Protein AF-A0A7S4HYV0-F1 (afdb_monomer)

Secondary structure (DSSP, 8-state):
--SHHHHHHHHHHHS-TTS-----S--S---EEETTTEE------TTSPPPP--TTTTSSS--S------SSPPPTTS--------HHHHHHHS-HHHHHHHHHH----

Solvent-accessible surface area (backbone atoms only — not comparable to full-atom values): 7651 Å² total; per-residue (Å²): 111,86,48,73,65,46,42,46,52,50,50,46,73,75,46,59,90,82,63,86,60,72,81,80,81,64,89,65,74,61,54,65,76,47,73,76,74,34,62,52,68,80,81,62,67,86,92,58,87,80,80,92,77,65,74,54,74,85,50,97,76,48,70,93,75,85,86,88,81,82,82,71,81,66,54,92,90,68,58,83,77,82,88,83,80,61,65,69,58,54,58,73,70,44,59,67,68,62,51,49,54,43,70,74,69,54,86,86,134

Foldseek 3Di:
DQDQVVVLVVCCVVDPPPPPQAPPQDPADWDDPDPSRDTDDGPDPLVDDDDDDQAPPVDPDGDPDDDDDCNDDDDPVRDPDDDDDDPVVVLVPDDVVVVVVCVVPPDDD

Structure (mmCIF, N/CA/C/O backbone):
data_AF-A0A7S4HYV0-F1
#
_entry.id   AF-A0A7S4HYV0-F1
#
loop_
_atom_site.group_PDB
_atom_site.id
_atom_site.type_symbol
_atom_site.label_atom_id
_atom_site.label_alt_id
_atom_site.label_comp_id
_atom_site.label_asym_id
_atom_site.label_entity_id
_atom_site.label_seq_id
_atom_site.pdbx_PDB_ins_code
_atom_site.Cartn_x
_atom_site.Cartn_y
_atom_site.Cartn_z
_atom_site.occupancy
_atom_site.B_iso_or_equiv
_atom_site.auth_seq_id
_atom_site.auth_comp_id
_atom_site.auth_asym_id
_atom_site.auth_atom_id
_atom_site.pdbx_PDB_model_num
ATOM 1 N N . ALA A 1 1 ? 6.400 8.983 -16.158 1.00 68.81 1 ALA A N 1
ATOM 2 C CA . ALA A 1 1 ? 7.723 8.587 -15.654 1.00 68.81 1 ALA A CA 1
ATOM 3 C C . ALA A 1 1 ? 8.134 7.328 -16.391 1.00 68.81 1 ALA A C 1
ATOM 5 O O . ALA A 1 1 ? 7.314 6.418 -16.465 1.00 68.81 1 ALA A O 1
ATOM 6 N N . SER A 1 2 ? 9.325 7.316 -16.983 1.00 87.00 2 SER A N 1
ATOM 7 C CA . SER A 1 2 ? 9.871 6.160 -17.702 1.00 87.00 2 SER A CA 1
ATOM 8 C C . SER A 1 2 ? 11.040 5.516 -16.952 1.00 87.00 2 SER A C 1
ATOM 10 O O . SER A 1 2 ? 11.359 4.363 -17.222 1.00 87.00 2 SER A O 1
ATOM 12 N N . THR A 1 3 ? 11.645 6.227 -15.994 1.00 91.06 3 THR A N 1
ATOM 13 C CA . THR A 1 3 ? 12.722 5.726 -15.127 1.00 91.06 3 THR A CA 1
ATOM 14 C C . THR A 1 3 ? 12.423 5.969 -13.644 1.00 91.06 3 THR A C 1
ATOM 16 O O . THR A 1 3 ? 11.454 6.648 -13.289 1.00 91.06 3 THR A O 1
ATOM 19 N N . ALA A 1 4 ? 13.263 5.415 -12.763 1.00 88.12 4 ALA A N 1
ATOM 20 C CA . ALA A 1 4 ? 13.189 5.685 -11.329 1.00 88.12 4 ALA A CA 1
ATOM 21 C C . ALA A 1 4 ? 13.430 7.173 -11.016 1.00 88.12 4 ALA A C 1
ATOM 23 O O . ALA A 1 4 ? 12.781 7.717 -10.126 1.00 88.12 4 ALA A O 1
ATOM 24 N N . GLU A 1 5 ? 14.305 7.846 -11.769 1.00 90.69 5 GLU A N 1
ATOM 25 C CA . GLU A 1 5 ? 14.616 9.273 -11.613 1.00 90.69 5 GLU A CA 1
ATOM 26 C C . GLU A 1 5 ? 13.414 10.138 -11.986 1.00 90.69 5 GLU A C 1
ATOM 28 O O . GLU A 1 5 ? 13.043 11.032 -11.226 1.00 90.69 5 GLU A O 1
ATOM 33 N N . ASP A 1 6 ? 12.745 9.824 -13.101 1.00 92.00 6 ASP A N 1
ATOM 34 C CA . ASP A 1 6 ? 11.505 10.505 -13.484 1.00 92.00 6 ASP A CA 1
ATOM 35 C C . ASP A 1 6 ? 10.427 10.357 -12.403 1.00 92.00 6 ASP A C 1
ATOM 37 O O . ASP A 1 6 ? 9.646 11.278 -12.154 1.00 92.00 6 ASP A O 1
ATOM 41 N N . PHE A 1 7 ? 10.347 9.172 -11.789 1.00 91.06 7 PHE A N 1
ATOM 42 C CA . PHE A 1 7 ? 9.399 8.907 -10.716 1.00 91.06 7 PHE A CA 1
ATOM 43 C C . PHE A 1 7 ? 9.751 9.693 -9.450 1.00 91.06 7 PHE A C 1
ATOM 45 O O . PHE A 1 7 ? 8.874 10.355 -8.897 1.00 91.06 7 PHE A O 1
ATOM 52 N N . GLY A 1 8 ? 11.022 9.696 -9.039 1.00 88.06 8 GLY A N 1
ATOM 53 C CA . GLY A 1 8 ? 11.504 10.502 -7.917 1.00 88.06 8 GLY A CA 1
ATOM 54 C C . GLY A 1 8 ? 11.194 11.988 -8.110 1.00 88.06 8 GLY A C 1
ATOM 55 O O . GLY A 1 8 ? 10.575 12.607 -7.244 1.00 88.06 8 GLY A O 1
ATOM 56 N N . GLN A 1 9 ? 11.497 12.534 -9.292 1.00 88.12 9 GLN A N 1
ATOM 57 C CA . GLN A 1 9 ? 11.223 13.936 -9.610 1.00 88.12 9 GLN A CA 1
ATOM 58 C C . GLN A 1 9 ? 9.724 14.262 -9.588 1.00 88.12 9 GLN A C 1
ATOM 60 O O . GLN A 1 9 ? 9.324 15.336 -9.136 1.00 88.12 9 GLN A O 1
ATOM 65 N N . LEU A 1 10 ? 8.875 13.346 -10.068 1.00 89.12 10 LEU A N 1
ATOM 66 C CA . LEU A 1 10 ? 7.422 13.499 -9.998 1.00 89.12 10 LEU A CA 1
ATOM 67 C C . LEU A 1 10 ? 6.936 13.548 -8.544 1.00 89.12 10 LEU A C 1
ATOM 69 O O . LEU A 1 10 ? 6.127 14.410 -8.208 1.00 89.12 10 LEU A O 1
ATOM 73 N N . VAL A 1 11 ? 7.428 12.647 -7.689 1.00 86.25 11 VAL A N 1
ATOM 74 C CA . VAL A 1 11 ? 7.077 12.616 -6.262 1.00 86.25 11 VAL A CA 1
ATOM 75 C C . VAL A 1 11 ? 7.517 13.909 -5.570 1.00 86.25 11 VAL A C 1
ATOM 77 O O . VAL A 1 11 ? 6.719 14.494 -4.842 1.00 86.25 11 VAL A O 1
ATOM 80 N N . GLU A 1 12 ? 8.725 14.407 -5.849 1.00 84.31 12 GLU A N 1
ATOM 81 C CA . GLU A 1 12 ? 9.207 15.703 -5.346 1.00 84.31 12 GLU A CA 1
ATOM 82 C C . GLU A 1 12 ? 8.340 16.887 -5.771 1.00 84.31 12 GLU A C 1
ATOM 84 O O . GLU A 1 12 ? 8.067 17.775 -4.964 1.00 84.31 12 GLU A O 1
ATOM 89 N N . ASN A 1 13 ? 7.876 16.896 -7.018 1.00 87.00 13 ASN A N 1
ATOM 90 C CA . ASN A 1 13 ? 7.044 17.983 -7.526 1.00 87.00 13 ASN A CA 1
ATOM 91 C C . ASN A 1 13 ? 5.623 17.964 -6.940 1.00 87.00 13 ASN A C 1
ATOM 93 O O . ASN A 1 13 ? 5.003 19.017 -6.806 1.00 87.00 13 ASN A O 1
ATOM 97 N N . LEU A 1 14 ? 5.092 16.780 -6.619 1.00 85.44 14 LEU A N 1
ATOM 98 C CA . LEU A 1 14 ? 3.744 16.615 -6.064 1.00 85.44 14 LEU A CA 1
ATOM 99 C C . LEU A 1 14 ? 3.697 16.841 -4.551 1.00 85.44 14 LEU A C 1
ATOM 101 O O . LEU A 1 14 ? 2.729 17.403 -4.039 1.00 85.44 14 LEU A O 1
ATOM 105 N N . PHE A 1 15 ? 4.737 16.410 -3.843 1.00 76.75 15 PHE A N 1
ATOM 106 C CA . PHE A 1 15 ? 4.839 16.497 -2.396 1.00 76.75 15 PHE A CA 1
ATOM 107 C C . PHE A 1 15 ? 6.094 17.299 -2.070 1.00 76.75 15 PHE A C 1
ATOM 109 O O . PHE A 1 15 ? 7.207 16.779 -2.155 1.00 76.75 15 PHE A O 1
ATOM 116 N N . ALA A 1 16 ? 5.894 18.579 -1.733 1.00 66.56 16 ALA A N 1
ATOM 117 C CA . ALA A 1 16 ? 6.963 19.514 -1.393 1.00 66.56 16 ALA A CA 1
ATOM 118 C C . ALA A 1 16 ? 8.024 18.870 -0.478 1.00 66.56 16 ALA A C 1
ATOM 120 O O . ALA A 1 16 ? 7.707 18.018 0.359 1.00 66.56 16 ALA A O 1
ATOM 121 N N . ALA A 1 17 ? 9.276 19.310 -0.634 1.00 57.44 17 ALA A N 1
ATOM 122 C CA . ALA A 1 17 ? 10.500 18.720 -0.075 1.00 57.44 17 ALA A CA 1
ATOM 123 C C . ALA A 1 17 ? 10.551 18.523 1.461 1.00 57.44 17 ALA A C 1
ATOM 125 O O . ALA A 1 17 ? 11.530 17.985 1.963 1.00 57.44 17 ALA A O 1
ATOM 126 N N . ASP A 1 18 ? 9.518 18.931 2.202 1.00 53.09 18 ASP A N 1
ATOM 127 C CA . ASP A 1 18 ? 9.431 18.861 3.669 1.00 53.09 18 ASP A CA 1
ATOM 128 C C . ASP A 1 18 ? 8.671 17.622 4.191 1.00 53.09 18 ASP A C 1
ATOM 130 O O . ASP A 1 18 ? 8.423 17.459 5.383 1.00 53.09 18 ASP A O 1
ATOM 134 N N . SER A 1 19 ? 8.285 16.702 3.303 1.00 55.56 19 SER A N 1
ATOM 135 C CA . SER A 1 19 ? 7.794 15.386 3.719 1.00 55.56 19 SER A CA 1
ATOM 136 C C . SER A 1 19 ? 8.986 14.461 3.959 1.00 55.56 19 SER A C 1
ATOM 138 O O . SER A 1 19 ? 9.500 13.862 3.026 1.00 55.56 19 SER A O 1
ATOM 140 N N . SER A 1 20 ? 9.452 14.367 5.207 1.00 52.22 20 SER A N 1
ATOM 141 C CA . SER A 1 20 ? 10.396 13.335 5.668 1.00 52.22 20 SER A CA 1
ATOM 142 C C . SER A 1 20 ? 10.017 11.960 5.089 1.00 52.22 20 SER A C 1
ATOM 144 O O . SER A 1 20 ? 8.963 11.424 5.433 1.00 52.22 20 SER A O 1
ATOM 146 N N . ARG A 1 21 ? 10.871 11.404 4.218 1.00 60.28 21 ARG A N 1
ATOM 147 C CA . ARG A 1 21 ? 10.647 10.158 3.451 1.00 60.28 21 ARG A CA 1
ATOM 148 C C . ARG A 1 21 ? 11.346 8.937 4.045 1.00 60.28 21 ARG A C 1
ATOM 150 O O . ARG A 1 21 ? 11.376 7.882 3.418 1.00 60.28 21 ARG A O 1
ATOM 157 N N . ASP A 1 22 ? 11.927 9.083 5.231 1.00 62.62 22 ASP A N 1
ATOM 158 C CA . ASP A 1 22 ? 12.756 8.033 5.805 1.00 62.62 22 ASP A CA 1
ATOM 159 C C . ASP A 1 22 ? 11.912 6.798 6.143 1.00 62.62 22 ASP A C 1
ATOM 161 O O . ASP A 1 22 ? 10.982 6.857 6.951 1.00 62.62 22 ASP A O 1
ATOM 165 N N . TYR A 1 23 ? 12.285 5.656 5.566 1.00 63.81 23 TYR A N 1
ATOM 166 C CA . TYR A 1 23 ? 11.703 4.338 5.832 1.00 63.81 23 TYR A CA 1
ATOM 167 C C . TYR A 1 23 ? 12.148 3.808 7.213 1.00 63.81 23 TYR A C 1
ATOM 169 O O . TYR A 1 23 ? 12.847 2.804 7.322 1.00 63.81 23 TYR A O 1
ATOM 177 N N . LYS A 1 24 ? 11.816 4.537 8.287 1.00 61.03 24 LYS A N 1
ATOM 178 C CA . LYS A 1 24 ? 12.324 4.305 9.655 1.00 61.03 24 LYS A CA 1
ATOM 179 C C . LYS A 1 24 ? 11.634 3.162 10.405 1.00 61.03 24 LYS A C 1
ATOM 181 O O . LYS A 1 24 ? 12.286 2.528 11.227 1.00 61.03 24 LYS A O 1
ATOM 186 N N . ASP A 1 25 ? 10.378 2.860 10.073 1.00 62.06 25 ASP A N 1
ATOM 187 C CA . ASP A 1 25 ? 9.552 1.860 10.779 1.00 62.06 25 ASP A CA 1
ATOM 188 C C . ASP A 1 25 ? 9.124 0.681 9.888 1.00 62.06 25 ASP A C 1
ATOM 190 O O . ASP A 1 25 ? 8.237 -0.108 10.230 1.00 62.06 25 ASP A O 1
ATOM 194 N N . GLY A 1 26 ? 9.715 0.569 8.704 1.00 62.44 26 GLY A N 1
ATOM 195 C CA . GLY A 1 26 ? 9.366 -0.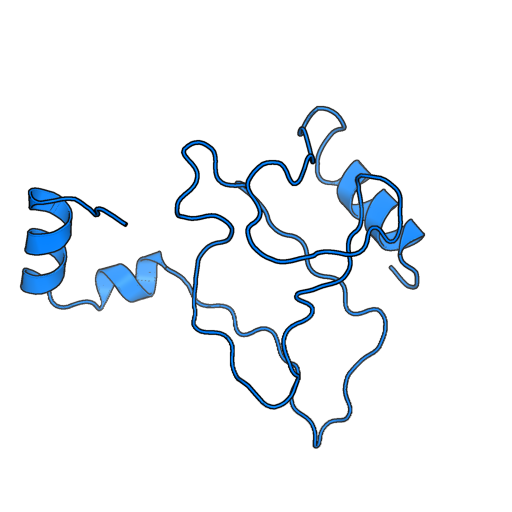469 7.755 1.00 62.44 26 GLY A CA 1
ATOM 196 C C . GLY A 1 26 ? 9.918 -1.836 8.148 1.00 62.44 26 GLY A C 1
ATOM 197 O O . GLY A 1 26 ? 11.112 -1.994 8.384 1.00 62.44 26 GLY A O 1
ATOM 198 N N . ILE A 1 27 ? 9.046 -2.841 8.204 1.00 64.50 27 ILE A N 1
ATOM 199 C CA . ILE A 1 27 ? 9.406 -4.208 8.624 1.00 64.50 27 ILE A CA 1
ATOM 200 C C . ILE A 1 27 ? 9.876 -5.108 7.472 1.00 64.50 27 ILE A C 1
ATOM 202 O O . ILE A 1 27 ? 10.410 -6.189 7.717 1.00 64.50 27 ILE A O 1
ATOM 206 N N . SER A 1 28 ? 9.676 -4.691 6.218 1.00 65.19 28 SER A N 1
ATOM 207 C CA . SER A 1 28 ? 10.136 -5.436 5.040 1.00 65.19 28 SER A CA 1
ATOM 208 C C . SER A 1 28 ? 11.483 -4.902 4.552 1.00 65.19 28 SER A C 1
ATOM 210 O O . SER A 1 28 ? 11.646 -3.681 4.516 1.00 65.19 28 SER A O 1
ATOM 212 N N . PRO A 1 29 ? 12.427 -5.760 4.124 1.00 68.88 29 PRO A N 1
ATOM 213 C CA . PRO A 1 29 ? 13.625 -5.284 3.450 1.00 68.88 29 PRO A CA 1
ATOM 214 C C . PRO A 1 29 ? 13.227 -4.543 2.169 1.00 68.88 29 PRO A C 1
ATOM 216 O O . PRO A 1 29 ? 12.356 -4.986 1.416 1.00 68.88 29 PRO A O 1
ATOM 219 N N . AR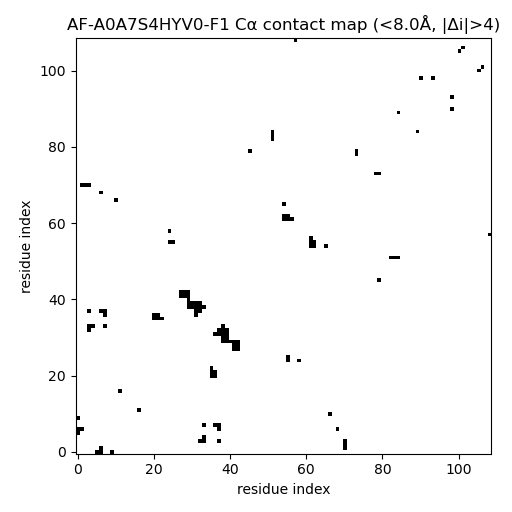G A 1 30 ? 13.855 -3.390 1.950 1.00 74.06 30 ARG A N 1
ATOM 220 C CA . ARG A 1 30 ? 13.681 -2.563 0.758 1.00 74.06 30 ARG A CA 1
ATOM 221 C C . ARG A 1 30 ? 15.055 -2.170 0.252 1.00 74.06 30 ARG A C 1
ATOM 223 O O . ARG A 1 30 ? 15.865 -1.635 1.009 1.00 74.06 30 ARG A O 1
ATOM 230 N N . THR A 1 31 ? 15.309 -2.407 -1.028 1.00 78.88 31 THR A N 1
ATOM 231 C CA . THR A 1 31 ? 16.531 -1.944 -1.677 1.00 78.88 31 THR A CA 1
ATOM 232 C C . THR A 1 31 ? 16.321 -0.512 -2.153 1.00 78.88 31 THR A C 1
ATOM 234 O O . THR A 1 31 ? 15.403 -0.228 -2.922 1.00 78.88 31 THR A O 1
ATOM 237 N N . SER A 1 32 ? 17.170 0.406 -1.696 1.00 80.50 32 SER A N 1
ATOM 238 C CA . SER A 1 32 ? 17.214 1.766 -2.234 1.00 80.50 32 SER A CA 1
ATOM 239 C C . SER A 1 32 ? 17.624 1.730 -3.711 1.00 80.50 32 SER A C 1
ATOM 241 O O . SER A 1 32 ? 18.656 1.160 -4.063 1.00 80.50 32 SER A O 1
ATOM 243 N N . VAL A 1 33 ? 16.802 2.336 -4.570 1.00 80.31 33 VAL A N 1
ATOM 244 C CA . VAL A 1 33 ? 17.087 2.533 -6.000 1.00 80.31 33 VAL A CA 1
ATOM 245 C C . VAL A 1 33 ? 17.643 3.938 -6.235 1.00 80.31 33 VAL A C 1
ATOM 247 O O . VAL A 1 33 ? 18.571 4.101 -7.021 1.00 80.31 33 VAL A O 1
ATOM 250 N N . LEU A 1 34 ? 17.114 4.943 -5.523 1.00 76.38 34 LEU A N 1
ATOM 251 C CA . LEU A 1 34 ? 17.608 6.325 -5.522 1.00 76.38 34 LEU A CA 1
ATOM 252 C C . LEU A 1 34 ? 17.674 6.868 -4.092 1.00 76.38 34 LEU A C 1
ATOM 254 O O . LEU A 1 34 ? 16.711 7.473 -3.612 1.00 76.38 34 LEU A O 1
ATOM 258 N N . SER A 1 35 ? 18.816 6.660 -3.426 1.00 75.12 35 SER A N 1
ATOM 259 C CA . SER A 1 35 ? 19.087 7.111 -2.048 1.00 75.12 35 SER A CA 1
ATOM 260 C C . SER A 1 35 ? 17.870 6.903 -1.128 1.00 75.12 35 SER A C 1
ATOM 262 O O . SER A 1 35 ? 17.313 5.809 -1.090 1.00 75.12 35 SER A O 1
ATOM 264 N N . ASP A 1 36 ? 17.394 7.937 -0.438 1.00 68.38 36 ASP A N 1
ATOM 265 C CA . ASP A 1 36 ? 16.297 7.813 0.529 1.00 68.38 36 ASP A CA 1
ATOM 266 C C . ASP A 1 36 ? 14.921 8.146 -0.075 1.00 68.38 36 ASP A C 1
ATOM 268 O O . ASP A 1 36 ? 13.973 8.456 0.643 1.00 68.38 36 ASP A O 1
ATOM 272 N N . GLN A 1 37 ? 14.800 8.143 -1.408 1.00 70.62 37 GLN A N 1
ATOM 273 C CA . GLN A 1 37 ? 13.601 8.631 -2.094 1.00 70.62 37 GLN A CA 1
ATOM 274 C C . GLN A 1 37 ? 12.808 7.551 -2.822 1.00 70.62 37 GLN A C 1
ATOM 276 O O . GLN A 1 37 ? 11.578 7.568 -2.791 1.00 70.62 37 GLN A O 1
ATOM 281 N N . VAL A 1 38 ? 13.496 6.646 -3.519 1.00 83.50 38 VAL A N 1
ATOM 282 C CA . VAL A 1 38 ? 12.857 5.592 -4.312 1.00 83.50 38 VAL A CA 1
ATOM 283 C C . VAL A 1 38 ? 13.440 4.256 -3.906 1.00 83.50 38 VAL A C 1
ATOM 285 O O . VAL A 1 38 ? 14.654 4.053 -3.944 1.00 83.50 38 VAL A O 1
ATOM 288 N N . PHE A 1 39 ? 12.551 3.336 -3.564 1.00 85.94 39 PHE A N 1
ATOM 289 C CA . PHE A 1 39 ? 12.881 2.001 -3.097 1.00 85.94 39 PHE A CA 1
ATOM 290 C C . PHE A 1 39 ? 12.226 0.957 -4.002 1.00 85.94 39 PHE A C 1
ATOM 292 O O . PHE A 1 39 ? 11.209 1.232 -4.648 1.00 85.94 39 PHE A O 1
ATOM 299 N N . THR A 1 40 ? 12.792 -0.248 -4.047 1.00 84.81 40 THR A N 1
ATOM 300 C CA . THR A 1 40 ? 12.121 -1.402 -4.649 1.00 84.81 40 THR A CA 1
ATOM 301 C C . THR A 1 40 ? 10.802 -1.685 -3.926 1.00 84.81 40 THR A C 1
ATOM 303 O O . THR A 1 40 ? 10.605 -1.330 -2.757 1.00 84.81 40 THR A O 1
ATOM 306 N N . SER A 1 41 ? 9.853 -2.314 -4.629 1.00 77.50 41 SER A N 1
ATOM 307 C CA . SER A 1 41 ? 8.656 -2.832 -3.960 1.00 77.50 41 SER A CA 1
ATOM 308 C C . SER A 1 41 ? 9.025 -3.969 -2.981 1.00 77.50 41 SER A C 1
ATOM 310 O O . SER A 1 41 ? 10.201 -4.267 -2.781 1.00 77.50 41 SER A O 1
ATOM 312 N N . THR A 1 42 ? 8.034 -4.597 -2.346 1.00 71.56 42 THR A N 1
ATOM 313 C CA . THR A 1 42 ? 8.255 -5.694 -1.400 1.00 71.56 42 THR A CA 1
ATOM 314 C C . THR A 1 42 ? 9.048 -6.814 -2.072 1.00 71.56 42 THR A C 1
ATOM 316 O O . THR A 1 42 ? 8.636 -7.332 -3.107 1.00 71.56 42 THR A O 1
ATOM 319 N N . GLU A 1 43 ? 10.152 -7.238 -1.460 1.00 73.56 43 GLU A N 1
ATOM 320 C CA . GLU A 1 43 ? 10.969 -8.373 -1.920 1.00 73.56 43 GLU A CA 1
ATOM 321 C C . GLU A 1 43 ? 10.382 -9.723 -1.453 1.00 73.56 43 GLU A C 1
ATOM 323 O O . GLU A 1 43 ? 11.091 -10.628 -1.014 1.00 73.56 43 GLU A O 1
ATOM 328 N N . TYR A 1 44 ? 9.052 -9.848 -1.501 1.00 79.44 44 TYR A N 1
ATOM 329 C CA . TYR A 1 44 ? 8.329 -11.060 -1.120 1.00 79.44 44 TYR A CA 1
ATOM 330 C C . TYR A 1 44 ? 8.327 -12.070 -2.280 1.00 79.44 44 TYR A C 1
ATOM 332 O O . TYR A 1 44 ? 8.311 -11.652 -3.442 1.00 79.44 44 TYR A O 1
ATOM 340 N N . PRO A 1 45 ? 8.348 -13.394 -2.023 1.00 84.81 45 PRO A N 1
ATOM 341 C CA . PRO A 1 45 ? 8.339 -14.376 -3.102 1.00 84.81 45 PRO A CA 1
ATOM 342 C C . PRO A 1 45 ? 7.099 -14.226 -3.991 1.00 84.81 45 PRO A C 1
ATOM 344 O O . PRO A 1 45 ? 5.974 -14.212 -3.499 1.00 84.81 45 PRO A O 1
ATOM 347 N N . ALA A 1 46 ? 7.315 -14.154 -5.306 1.00 85.56 46 ALA A N 1
ATOM 348 C CA . ALA A 1 46 ? 6.287 -13.788 -6.284 1.00 85.56 46 ALA A CA 1
ATOM 349 C C . ALA A 1 46 ? 5.095 -14.761 -6.369 1.00 85.56 46 ALA A C 1
ATOM 351 O O . ALA A 1 46 ? 4.073 -14.418 -6.951 1.00 85.56 46 ALA A O 1
ATOM 352 N N . GLN A 1 47 ? 5.221 -15.977 -5.829 1.00 85.81 47 GLN A N 1
ATOM 353 C CA . GLN A 1 47 ? 4.143 -16.968 -5.804 1.00 85.81 47 GLN A CA 1
ATOM 354 C C . GLN A 1 47 ? 3.093 -16.738 -4.707 1.00 85.81 47 GLN A C 1
ATOM 356 O O . GLN A 1 47 ? 2.133 -17.503 -4.638 1.00 85.81 47 GLN A O 1
ATOM 361 N N . TYR A 1 48 ? 3.307 -15.772 -3.813 1.00 87.38 48 TYR A N 1
ATOM 362 C CA . TYR A 1 48 ? 2.411 -15.514 -2.694 1.00 87.38 48 TYR A CA 1
ATOM 363 C C . TYR A 1 48 ? 1.693 -14.178 -2.844 1.00 87.38 48 TYR A C 1
ATOM 365 O O . TYR A 1 48 ? 2.298 -13.171 -3.215 1.00 87.38 48 TYR A O 1
ATOM 373 N N . ASP A 1 49 ? 0.420 -14.178 -2.463 1.00 87.25 49 ASP A N 1
ATOM 374 C CA . ASP A 1 49 ? -0.388 -12.970 -2.395 1.00 87.25 49 ASP A CA 1
ATOM 375 C C . ASP A 1 49 ? -0.086 -12.185 -1.114 1.00 87.25 49 ASP A C 1
ATOM 377 O O . ASP A 1 49 ? 0.181 -12.757 -0.054 1.00 87.25 49 ASP A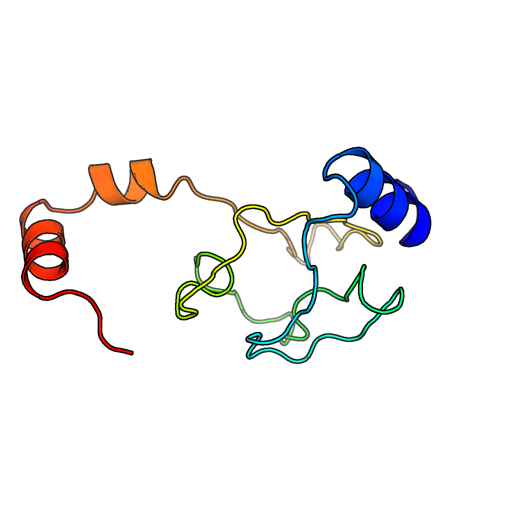 O 1
ATOM 381 N N . MET A 1 50 ? -0.140 -10.857 -1.216 1.00 87.56 50 MET A N 1
ATOM 382 C CA . MET A 1 50 ? -0.095 -9.971 -0.056 1.00 87.56 50 MET A CA 1
ATOM 383 C C . MET A 1 50 ? -1.518 -9.620 0.369 1.00 87.56 50 MET A C 1
ATOM 385 O O . MET A 1 50 ? -2.319 -9.155 -0.445 1.00 87.56 50 MET A O 1
ATOM 389 N N . ASP A 1 51 ? -1.813 -9.794 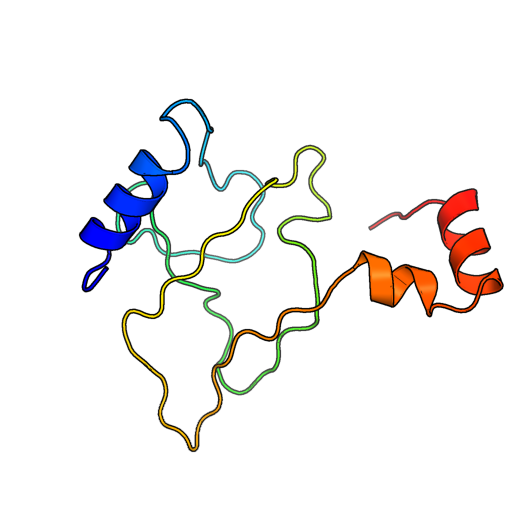1.656 1.00 91.44 51 ASP A N 1
ATOM 390 C CA . ASP A 1 51 ? -3.092 -9.379 2.226 1.00 91.44 51 ASP A CA 1
ATOM 391 C C . ASP A 1 51 ? -3.279 -7.861 2.128 1.00 91.44 51 ASP A C 1
ATOM 393 O O . ASP A 1 51 ? -2.320 -7.083 2.161 1.00 91.44 51 ASP A O 1
ATOM 397 N N . LEU A 1 52 ? -4.535 -7.419 2.053 1.00 94.19 52 LEU A N 1
ATOM 398 C CA . LEU A 1 52 ? -4.862 -5.996 2.094 1.00 94.19 52 LEU A CA 1
ATOM 399 C C . LEU A 1 52 ? -4.436 -5.380 3.431 1.00 94.19 52 LEU A C 1
ATOM 401 O O . LEU A 1 52 ? -4.804 -5.862 4.501 1.00 94.19 52 LEU A O 1
ATOM 405 N N . HIS A 1 53 ? -3.721 -4.262 3.361 1.00 93.44 53 HIS A N 1
ATOM 406 C CA . HIS A 1 53 ? -3.271 -3.499 4.520 1.00 93.44 53 HIS A CA 1
ATOM 407 C C . HIS A 1 53 ? -3.130 -2.014 4.164 1.00 93.44 53 HIS A C 1
ATOM 409 O O . HIS A 1 53 ? -3.101 -1.641 2.991 1.00 93.44 53 HIS A O 1
ATOM 415 N N . ASN A 1 54 ? -3.043 -1.161 5.187 1.00 92.81 54 ASN A N 1
ATOM 416 C CA . ASN A 1 54 ? -2.530 0.197 5.017 1.00 92.81 54 ASN A CA 1
ATOM 417 C C . ASN A 1 54 ? -1.032 0.177 5.350 1.00 92.81 54 ASN A C 1
ATOM 419 O O . ASN A 1 54 ? -0.628 -0.491 6.305 1.00 92.81 54 ASN A O 1
ATOM 423 N N . GLU A 1 55 ? -0.223 0.901 4.580 1.00 89.38 55 GLU A N 1
ATOM 424 C CA . GLU A 1 55 ? 1.230 0.947 4.772 1.00 89.38 55 GLU A CA 1
ATOM 425 C C . GLU A 1 55 ? 1.571 1.396 6.201 1.00 89.38 55 GLU A C 1
ATOM 427 O O . GLU A 1 55 ? 1.078 2.422 6.671 1.00 89.38 55 GLU A O 1
ATOM 432 N N . MET A 1 56 ? 2.402 0.613 6.896 1.00 87.56 56 MET A N 1
ATOM 433 C CA . MET A 1 56 ? 2.845 0.883 8.270 1.00 87.56 56 MET A CA 1
ATOM 434 C C . MET A 1 56 ? 1.704 1.186 9.262 1.00 87.56 56 MET A C 1
ATOM 436 O O . MET A 1 56 ? 1.878 1.992 10.172 1.00 87.56 56 MET A O 1
ATOM 440 N N . SER A 1 57 ? 0.543 0.524 9.149 1.00 88.81 57 SER A N 1
ATOM 441 C CA . SER A 1 57 ? -0.621 0.763 10.031 1.00 88.81 57 SER A CA 1
ATOM 442 C C . SER A 1 57 ? -0.381 0.513 11.528 1.00 88.81 57 SER A C 1
ATOM 444 O O . SER A 1 57 ? -1.241 0.828 12.347 1.00 88.81 57 SER A O 1
ATOM 446 N N . TYR A 1 58 ? 0.752 -0.089 11.881 1.00 86.69 58 TYR A N 1
ATOM 447 C CA . TYR A 1 58 ? 1.215 -0.314 13.250 1.00 86.69 58 TYR A CA 1
ATOM 448 C C . TYR A 1 58 ? 2.106 0.825 13.786 1.00 86.69 58 TYR A C 1
ATOM 450 O O . TYR A 1 58 ? 2.336 0.890 14.992 1.00 86.69 58 TYR A O 1
ATOM 458 N N . SER A 1 59 ? 2.641 1.699 12.922 1.00 85.69 59 SER A N 1
ATOM 459 C CA . SER A 1 59 ? 3.488 2.825 13.337 1.00 85.69 59 SER A CA 1
ATOM 460 C C . SER A 1 59 ? 2.631 3.922 13.982 1.00 85.69 59 SER A C 1
ATOM 462 O O . SER A 1 59 ? 1.507 4.163 13.536 1.00 85.69 59 SER A O 1
ATOM 464 N N . PRO A 1 60 ? 3.141 4.637 15.004 1.00 83.00 60 PRO A N 1
ATOM 465 C CA . PRO A 1 60 ? 2.469 5.817 15.550 1.00 83.00 60 PRO A CA 1
ATOM 466 C C . PRO A 1 60 ? 2.392 6.989 14.557 1.00 83.00 60 PRO A C 1
ATOM 468 O O . PRO A 1 60 ? 1.630 7.925 14.787 1.00 83.00 60 PRO A O 1
ATOM 471 N N . SER A 1 61 ? 3.176 6.961 13.474 1.00 83.56 61 SER A N 1
ATOM 472 C CA . SER A 1 61 ? 3.211 8.007 12.449 1.00 83.56 61 SER A CA 1
ATOM 473 C C . SER A 1 61 ? 3.206 7.388 11.042 1.00 83.56 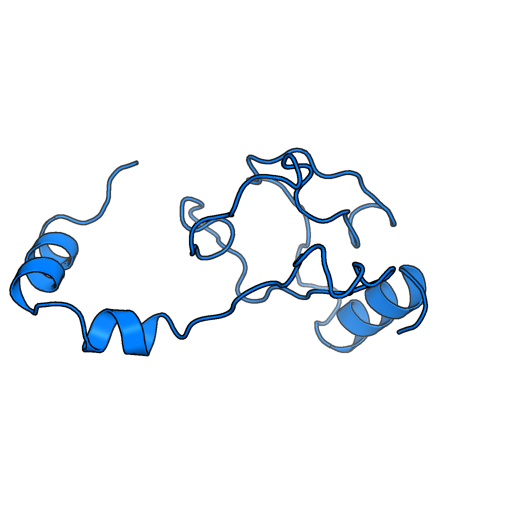61 SER A C 1
ATOM 475 O O . SER A 1 61 ? 4.205 7.497 10.322 1.00 83.56 61 SER A O 1
ATOM 477 N N . PRO A 1 62 ? 2.103 6.732 10.631 1.00 85.19 62 PRO A N 1
ATOM 478 C CA . PRO A 1 62 ? 2.009 6.108 9.317 1.00 85.19 62 PRO A CA 1
ATOM 479 C C . PRO A 1 62 ? 2.033 7.167 8.198 1.00 85.19 62 PRO A C 1
ATOM 481 O O . PRO A 1 62 ? 1.679 8.330 8.423 1.00 85.19 62 PRO A O 1
ATOM 484 N N . PRO A 1 63 ? 2.419 6.790 6.969 1.00 84.50 63 PRO A N 1
ATOM 485 C CA . PRO A 1 63 ? 2.458 7.718 5.853 1.00 84.50 63 PRO A CA 1
ATOM 486 C C . PRO A 1 63 ? 1.034 8.095 5.425 1.00 84.50 63 PRO A C 1
ATOM 488 O O . PRO A 1 63 ? 0.142 7.253 5.340 1.00 84.50 63 PRO A O 1
ATOM 491 N N . HIS A 1 64 ? 0.821 9.369 5.091 1.00 84.56 64 HIS A N 1
ATOM 492 C CA . HIS A 1 64 ? -0.466 9.831 4.553 1.00 84.56 64 HIS A CA 1
ATOM 493 C C . HIS A 1 64 ? -0.672 9.456 3.081 1.00 84.56 64 HIS A C 1
ATOM 495 O O . HIS A 1 64 ? -1.809 9.358 2.619 1.00 84.56 64 HIS A O 1
ATOM 501 N N . PHE A 1 65 ? 0.423 9.274 2.341 1.00 86.00 65 PHE A N 1
ATOM 502 C CA . PHE A 1 65 ? 0.416 8.967 0.918 1.00 86.00 65 PHE A CA 1
ATOM 503 C C . PHE A 1 65 ? 1.423 7.864 0.618 1.00 86.00 65 PHE A C 1
ATOM 505 O O . PHE A 1 65 ? 2.511 7.833 1.189 1.00 86.00 65 PHE A O 1
ATOM 512 N N . ILE A 1 66 ? 1.065 7.003 -0.329 1.00 87.38 66 ILE A N 1
ATOM 513 C CA . ILE A 1 66 ? 1.962 6.036 -0.952 1.00 87.38 66 ILE A CA 1
ATOM 514 C C . ILE A 1 66 ? 1.870 6.207 -2.466 1.00 87.38 66 ILE A C 1
ATOM 516 O O . ILE A 1 66 ? 0.795 6.468 -3.008 1.00 87.38 66 ILE A O 1
ATOM 520 N N . MET A 1 67 ? 3.009 6.097 -3.142 1.00 89.25 67 MET A N 1
ATOM 521 C CA . MET A 1 67 ? 3.121 6.262 -4.587 1.00 89.25 67 MET A CA 1
ATOM 522 C C . MET A 1 67 ? 3.723 4.988 -5.171 1.00 89.25 67 MET A C 1
ATOM 524 O O . MET A 1 67 ? 4.778 4.543 -4.724 1.00 89.25 67 MET A O 1
ATOM 528 N N . PHE A 1 68 ? 3.070 4.416 -6.181 1.00 91.75 68 PHE A N 1
ATOM 529 C CA . PHE A 1 68 ? 3.558 3.232 -6.887 1.00 91.75 68 PHE A CA 1
ATOM 530 C C . PHE A 1 68 ? 4.015 3.588 -8.300 1.00 91.75 68 PHE A C 1
ATOM 532 O O . PHE A 1 68 ? 3.386 4.397 -8.985 1.00 91.75 68 PHE A O 1
ATOM 539 N N . PHE A 1 69 ? 5.087 2.938 -8.750 1.00 92.19 69 PHE A N 1
ATOM 540 C CA . PHE A 1 69 ? 5.599 3.055 -10.110 1.00 92.19 69 PHE A CA 1
ATOM 541 C C . PHE A 1 69 ? 5.971 1.682 -10.664 1.00 92.19 69 PHE A C 1
ATOM 543 O O . PHE A 1 69 ? 6.784 0.957 -10.094 1.00 92.19 69 PHE A O 1
ATOM 550 N N . CYS A 1 70 ? 5.377 1.337 -11.805 1.00 92.44 70 CYS A N 1
ATOM 551 C CA . CYS A 1 70 ? 5.704 0.125 -12.539 1.00 92.44 70 CYS A CA 1
ATOM 552 C C . CYS A 1 70 ? 6.837 0.421 -13.530 1.00 92.44 70 CYS A C 1
ATOM 5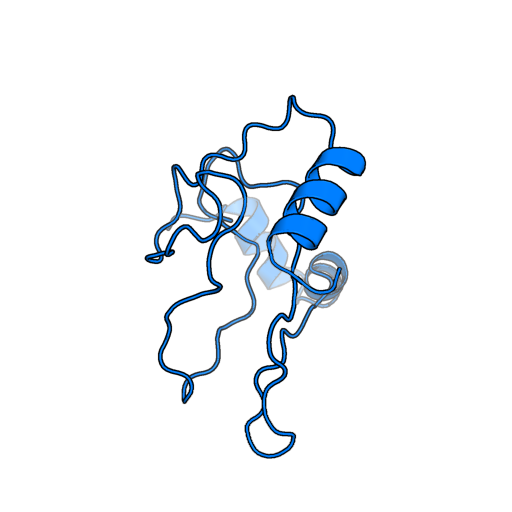54 O O . CYS A 1 70 ? 6.596 0.947 -14.615 1.00 92.44 70 CYS A O 1
ATOM 556 N N . HIS A 1 71 ? 8.073 0.088 -13.150 1.00 91.12 71 HIS A N 1
ATOM 557 C CA . HIS A 1 71 ? 9.230 0.217 -14.042 1.00 91.12 71 HIS A CA 1
ATOM 558 C C . HIS A 1 71 ? 9.258 -0.896 -15.103 1.00 91.12 71 HIS A C 1
ATOM 560 O O . HIS A 1 71 ? 9.565 -0.658 -16.267 1.00 91.12 71 HIS A O 1
ATOM 566 N N . THR A 1 72 ? 8.918 -2.125 -14.718 1.00 89.81 72 THR A N 1
ATOM 567 C CA . THR A 1 72 ? 8.801 -3.263 -15.634 1.00 89.81 72 THR A CA 1
ATOM 568 C C . THR A 1 72 ? 7.485 -3.966 -15.361 1.00 89.81 72 THR A C 1
ATOM 570 O O . THR A 1 72 ? 7.251 -4.435 -14.249 1.00 89.81 72 THR A O 1
ATOM 573 N N . ALA A 1 73 ? 6.621 -4.015 -16.374 1.00 91.31 73 ALA A N 1
ATOM 574 C CA . ALA A 1 73 ? 5.336 -4.683 -16.256 1.00 91.31 73 ALA A CA 1
ATOM 575 C C . ALA A 1 73 ? 5.525 -6.207 -16.164 1.00 91.31 73 ALA A C 1
ATOM 577 O O . ALA A 1 73 ? 6.326 -6.765 -16.924 1.00 91.31 73 ALA A O 1
ATOM 578 N N . PRO A 1 74 ? 4.792 -6.896 -15.272 1.00 89.44 74 PRO A N 1
ATOM 579 C CA . PRO A 1 74 ? 4.748 -8.351 -15.279 1.00 89.44 74 PRO A CA 1
ATOM 580 C C . PRO A 1 74 ? 4.081 -8.855 -16.567 1.00 89.44 74 PRO A C 1
ATOM 582 O O . PRO A 1 74 ? 3.350 -8.130 -17.247 1.00 89.44 74 PRO A O 1
ATOM 585 N N . SER A 1 75 ? 4.326 -10.117 -16.924 1.00 88.31 75 SER A N 1
ATOM 586 C CA . SER A 1 75 ? 3.594 -10.732 -18.0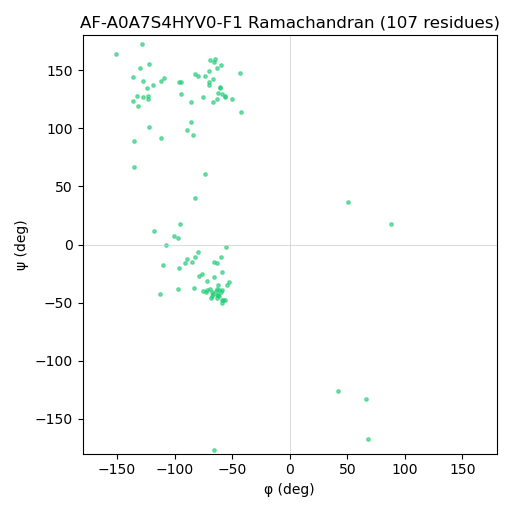34 1.00 88.31 75 SER A CA 1
ATOM 587 C C . SER A 1 75 ? 2.130 -10.963 -17.644 1.00 88.31 75 SER A C 1
ATOM 589 O O . SER A 1 75 ? 1.828 -11.244 -16.485 1.00 88.31 75 SER A O 1
ATOM 591 N N . LEU A 1 76 ? 1.215 -10.901 -18.618 1.00 81.19 76 LEU A N 1
ATOM 592 C CA . LEU A 1 76 ? -0.228 -11.063 -18.373 1.00 81.19 76 LEU A CA 1
ATOM 593 C C . LEU A 1 76 ? -0.597 -12.412 -17.730 1.00 81.19 76 LEU A C 1
ATOM 595 O O . LEU A 1 76 ? -1.637 -12.520 -17.092 1.00 81.19 76 LEU A O 1
ATOM 599 N N . SER A 1 77 ? 0.236 -13.442 -17.892 1.00 85.12 77 SER A N 1
ATOM 600 C CA . SER A 1 77 ? 0.032 -14.761 -17.285 1.00 85.12 77 SER A CA 1
ATOM 601 C C . SER A 1 77 ? 0.505 -14.863 -15.833 1.00 85.12 77 SER A C 1
ATOM 603 O O . SER A 1 77 ? 0.226 -15.871 -15.192 1.00 85.12 77 SER A O 1
ATOM 605 N N . ASN A 1 78 ? 1.241 -13.868 -15.325 1.00 80.75 78 ASN A N 1
ATOM 606 C CA . ASN A 1 78 ? 1.946 -13.949 -14.043 1.00 80.75 78 ASN A CA 1
ATOM 607 C C . ASN A 1 78 ? 1.301 -13.113 -12.922 1.00 80.75 78 ASN A C 1
ATOM 609 O O . ASN A 1 78 ? 1.829 -13.109 -11.814 1.00 80.75 78 ASN A O 1
ATOM 613 N N . GLY A 1 79 ? 0.203 -12.396 -13.185 1.00 85.19 79 GLY A N 1
ATOM 614 C CA . GLY A 1 79 ? -0.380 -11.470 -12.207 1.00 85.19 79 GLY A CA 1
ATOM 615 C C . GLY A 1 79 ? 0.555 -10.288 -11.921 1.00 85.19 79 GLY A C 1
ATOM 616 O O . GLY A 1 79 ? 1.085 -9.688 -12.853 1.00 85.19 79 GLY A O 1
ATOM 617 N N . GLY A 1 80 ? 0.774 -9.957 -10.643 1.00 87.50 80 GLY A N 1
ATOM 618 C CA . GLY A 1 80 ? 1.658 -8.856 -10.215 1.00 87.50 80 GLY A CA 1
ATOM 619 C C . GLY A 1 80 ? 0.972 -7.491 -10.122 1.00 87.50 80 GLY A C 1
ATOM 620 O O . GLY A 1 80 ? 1.626 -6.448 -10.115 1.00 87.50 80 GLY A O 1
ATOM 621 N N . GLU A 1 81 ? -0.354 -7.497 -10.074 1.00 90.75 81 GLU A N 1
ATOM 622 C CA . GLU A 1 81 ? -1.166 -6.316 -9.819 1.00 90.75 81 GLU A CA 1
ATOM 623 C C . GLU A 1 81 ? -0.982 -5.854 -8.367 1.00 90.75 81 GLU A C 1
ATOM 625 O O . GLU A 1 81 ? -0.606 -6.625 -7.485 1.00 90.75 81 GLU A O 1
ATOM 630 N N . THR A 1 82 ? -1.294 -4.590 -8.097 1.00 92.25 82 THR A N 1
ATOM 631 C CA . THR A 1 82 ? -1.424 -4.072 -6.731 1.00 92.25 82 THR A CA 1
ATOM 632 C C . THR A 1 82 ? -2.894 -3.733 -6.499 1.00 92.25 82 THR A C 1
ATOM 634 O O . THR A 1 82 ? -3.317 -2.628 -6.850 1.00 92.25 82 THR A O 1
ATOM 637 N N . PRO A 1 83 ? -3.709 -4.672 -5.979 1.00 92.81 83 PRO A N 1
ATOM 638 C CA . PRO A 1 83 ? -5.110 -4.406 -5.685 1.00 92.81 83 PRO A CA 1
ATOM 639 C C . PRO A 1 83 ? -5.247 -3.277 -4.661 1.00 92.81 83 PRO A C 1
ATOM 641 O O . PRO A 1 83 ? -4.564 -3.262 -3.640 1.00 92.81 83 PRO A O 1
ATOM 644 N N . ILE A 1 84 ? -6.156 -2.337 -4.924 1.00 95.62 84 ILE A N 1
ATOM 645 C CA . ILE A 1 84 ? -6.462 -1.223 -4.021 1.00 95.62 84 ILE A CA 1
ATOM 646 C C . ILE A 1 84 ? -7.926 -1.326 -3.608 1.00 95.62 84 ILE A C 1
ATOM 648 O O . ILE A 1 84 ? -8.802 -1.571 -4.439 1.00 95.62 84 ILE A O 1
ATOM 652 N N . ALA A 1 85 ? -8.196 -1.102 -2.324 1.00 96.06 85 ALA A N 1
ATOM 653 C CA . ALA A 1 85 ? -9.543 -1.077 -1.779 1.00 96.06 85 ALA A CA 1
ATOM 654 C C . ALA A 1 85 ? -9.782 0.177 -0.931 1.00 96.06 85 ALA A C 1
ATOM 656 O O . ALA A 1 85 ? -8.868 0.738 -0.328 1.00 96.06 85 ALA A O 1
ATOM 657 N N . PHE A 1 86 ? -11.040 0.613 -0.861 1.00 97.12 86 PHE A N 1
ATOM 658 C CA . PHE A 1 86 ? -11.435 1.751 -0.038 1.00 97.12 86 PHE A CA 1
ATOM 659 C C . PHE A 1 86 ? -11.730 1.295 1.396 1.00 97.12 86 PHE A C 1
ATOM 661 O O . PHE A 1 86 ? -12.796 0.743 1.672 1.00 97.12 86 PHE A O 1
ATOM 668 N N . SER A 1 87 ? -10.824 1.585 2.336 1.00 95.62 87 SER A N 1
ATOM 669 C CA . SER A 1 87 ? -10.964 1.203 3.755 1.00 95.62 87 SER A CA 1
ATOM 670 C C . SER A 1 87 ? -12.277 1.683 4.388 1.00 95.62 87 SER A C 1
ATOM 672 O O . SER A 1 87 ? -12.880 0.966 5.181 1.00 95.62 87 SER A O 1
ATOM 674 N N . ARG A 1 88 ? -12.776 2.864 3.988 1.00 96.25 88 ARG A N 1
ATOM 675 C CA . ARG A 1 88 ? -14.072 3.402 4.448 1.00 96.25 88 ARG A CA 1
ATOM 676 C C . ARG A 1 88 ? -15.256 2.540 4.015 1.00 96.25 88 ARG A C 1
ATOM 678 O O . ARG A 1 88 ? -16.171 2.326 4.804 1.00 96.25 88 ARG A O 1
ATOM 685 N N . ASP A 1 89 ? -15.227 2.024 2.793 1.00 97.88 89 ASP A N 1
ATOM 686 C CA . ASP A 1 89 ? -16.298 1.171 2.280 1.00 97.88 89 ASP A CA 1
ATOM 687 C C . ASP A 1 89 ? -16.262 -0.202 2.946 1.00 97.88 89 ASP A C 1
ATOM 689 O O . ASP A 1 89 ? -17.313 -0.734 3.298 1.00 97.88 89 ASP A O 1
ATOM 693 N N . ILE A 1 90 ? -15.061 -0.747 3.174 1.00 96.31 90 ILE A N 1
ATOM 694 C CA . ILE A 1 90 ? -14.871 -1.989 3.934 1.00 96.31 90 ILE A CA 1
ATOM 695 C C . ILE A 1 90 ? -15.437 -1.826 5.347 1.00 96.31 90 ILE A C 1
ATOM 697 O O . ILE A 1 90 ? -16.262 -2.632 5.769 1.00 96.31 90 ILE A O 1
ATOM 701 N N . TYR A 1 91 ? -15.058 -0.755 6.047 1.00 96.25 91 TYR A N 1
ATOM 702 C CA . TYR A 1 91 ? -15.570 -0.452 7.380 1.00 96.25 91 TYR A CA 1
ATOM 703 C C . TYR A 1 91 ? -17.101 -0.312 7.378 1.00 96.25 91 TYR A C 1
ATOM 705 O O . TYR A 1 91 ? -17.777 -0.950 8.175 1.00 96.25 91 TYR A O 1
ATOM 713 N N . ASN A 1 92 ? -17.687 0.440 6.444 1.00 97.19 92 ASN A N 1
ATOM 714 C CA . ASN A 1 92 ? -19.142 0.632 6.397 1.00 97.19 92 ASN A CA 1
ATOM 715 C C . ASN A 1 92 ? -19.931 -0.649 6.080 1.00 97.19 92 ASN A C 1
ATOM 717 O O . ASN A 1 92 ? -21.087 -0.761 6.486 1.00 97.19 92 ASN A O 1
ATOM 721 N N . ARG A 1 93 ? -19.326 -1.597 5.355 1.00 97.31 93 ARG A N 1
ATOM 722 C CA . ARG A 1 93 ? -19.922 -2.907 5.042 1.00 97.31 93 ARG A CA 1
ATOM 723 C C . ARG A 1 93 ? -19.716 -3.943 6.148 1.00 97.31 93 ARG A C 1
ATOM 725 O O . ARG A 1 93 ? -20.374 -4.979 6.116 1.00 97.31 93 ARG A O 1
ATOM 732 N N . MET A 1 94 ? -18.805 -3.693 7.086 1.00 97.06 94 MET A N 1
ATOM 733 C CA . MET A 1 94 ? -18.520 -4.595 8.196 1.00 97.06 94 MET A CA 1
ATOM 734 C C . MET A 1 94 ? -19.720 -4.686 9.142 1.00 97.06 94 MET A C 1
ATOM 736 O O . MET A 1 94 ? -20.391 -3.684 9.413 1.00 97.06 94 MET A O 1
ATOM 740 N N . ASP A 1 95 ? -19.962 -5.886 9.675 1.00 98.25 95 ASP A N 1
ATOM 741 C CA . ASP A 1 95 ? -20.986 -6.104 10.695 1.00 98.25 95 ASP A CA 1
ATOM 742 C C . ASP A 1 95 ? -20.812 -5.075 11.836 1.00 98.25 95 ASP A C 1
ATOM 744 O O . ASP A 1 95 ? -19.709 -4.952 12.386 1.00 98.25 95 ASP A O 1
ATOM 748 N N . PRO A 1 96 ? -21.860 -4.301 12.188 1.00 98.12 96 PRO A N 1
ATOM 749 C CA . PRO A 1 96 ? -21.790 -3.312 13.259 1.00 98.12 96 PRO A CA 1
ATOM 750 C C . PRO A 1 96 ? -21.278 -3.869 14.593 1.00 98.12 96 PRO A C 1
ATOM 752 O O . PRO A 1 96 ? -20.602 -3.145 15.317 1.00 98.12 96 PRO A O 1
ATOM 755 N N . HIS A 1 97 ? -21.553 -5.139 14.907 1.00 98.00 97 HIS A N 1
ATOM 756 C CA . HIS A 1 97 ? -21.055 -5.777 16.123 1.00 98.00 97 HIS A CA 1
ATOM 757 C C . HIS A 1 97 ? -19.532 -5.936 16.101 1.00 98.00 97 HIS A C 1
ATOM 759 O O . HIS A 1 97 ? -18.867 -5.652 17.093 1.00 98.00 97 HIS A O 1
ATOM 765 N N . ILE A 1 98 ? -18.961 -6.340 14.963 1.00 97.06 98 ILE A N 1
ATOM 766 C CA . ILE A 1 98 ? -17.505 -6.463 14.821 1.00 97.06 98 ILE A CA 1
ATOM 767 C C . ILE A 1 98 ? -16.854 -5.084 14.979 1.00 97.06 98 ILE A C 1
ATOM 769 O O . ILE A 1 98 ? -15.874 -4.950 15.711 1.00 97.06 98 ILE A O 1
ATOM 773 N N . ARG A 1 99 ? -17.432 -4.049 14.353 1.00 96.81 99 ARG A N 1
ATOM 774 C CA . ARG A 1 99 ? -16.946 -2.667 14.489 1.00 96.81 99 ARG A CA 1
ATOM 775 C C . ARG A 1 99 ? -16.955 -2.185 15.932 1.00 96.81 99 ARG A C 1
ATOM 777 O O . ARG A 1 99 ? -15.934 -1.680 16.389 1.00 96.81 99 ARG A O 1
ATOM 784 N N . SER A 1 100 ? -18.058 -2.396 16.654 1.00 97.75 100 SER A N 1
ATOM 785 C CA . SER A 1 100 ? -18.166 -1.935 18.042 1.00 97.75 100 SER A CA 1
ATOM 786 C C . SER A 1 100 ? -17.104 -2.583 18.929 1.00 97.75 100 SER A C 1
ATOM 788 O O . SER A 1 100 ? -16.490 -1.906 19.744 1.00 97.75 100 SER A O 1
ATOM 790 N N . VAL A 1 101 ? -16.811 -3.873 18.725 1.00 97.62 101 VAL A N 1
ATOM 791 C CA . VAL A 1 101 ? -15.767 -4.573 19.484 1.00 97.62 101 VAL A CA 1
ATOM 792 C C . VAL A 1 101 ? -14.388 -3.946 19.255 1.00 97.62 101 VAL A C 1
ATOM 794 O O . VAL A 1 101 ? -13.654 -3.752 20.223 1.00 97.62 101 VAL A O 1
ATOM 797 N N . PHE A 1 102 ? -14.033 -3.619 18.008 1.00 96.06 102 PHE A N 1
ATOM 798 C CA . PHE A 1 102 ? -12.755 -2.964 17.704 1.00 96.06 102 PHE A CA 1
ATOM 799 C C . PHE A 1 102 ? -12.693 -1.521 18.219 1.00 96.06 102 PHE A C 1
ATOM 801 O O . PHE A 1 102 ? -11.652 -1.104 18.717 1.00 96.06 102 PHE A O 1
ATOM 808 N N . GLU A 1 103 ? -13.787 -0.766 18.139 1.00 96.38 103 GLU A N 1
ATOM 809 C CA . GLU A 1 103 ? -13.857 0.618 18.631 1.00 96.38 103 GLU A CA 1
ATOM 810 C C . GLU A 1 103 ? -13.761 0.703 20.155 1.00 96.38 103 GLU A C 1
ATOM 812 O O . GLU A 1 103 ? -13.073 1.573 20.684 1.00 96.38 103 GLU A O 1
ATOM 817 N N . GLU A 1 104 ? -14.420 -0.215 20.864 1.00 97.75 104 GLU A N 1
ATOM 818 C CA . GLU A 1 104 ? -14.417 -0.253 22.327 1.00 97.75 104 GLU A CA 1
ATOM 819 C C . GLU A 1 104 ? -13.079 -0.733 22.893 1.00 97.75 104 GLU A C 1
ATOM 821 O O . GLU A 1 104 ? -12.614 -0.219 23.910 1.00 97.75 104 GLU A O 1
ATOM 826 N N . LYS A 1 105 ? -12.470 -1.747 22.267 1.00 97.38 105 LYS A N 1
ATOM 827 C CA . LYS A 1 105 ? -11.263 -2.398 22.801 1.00 97.38 105 LYS A CA 1
ATOM 828 C C . LYS A 1 105 ? -9.964 -1.854 22.219 1.00 97.38 105 LYS A C 1
ATOM 830 O O . LYS A 1 105 ? -8.912 -2.050 22.825 1.00 97.38 105 LYS A O 1
ATOM 835 N N . GLY A 1 106 ? -10.022 -1.201 21.063 1.00 93.88 106 GLY A N 1
ATOM 836 C CA . GLY A 1 106 ? -8.842 -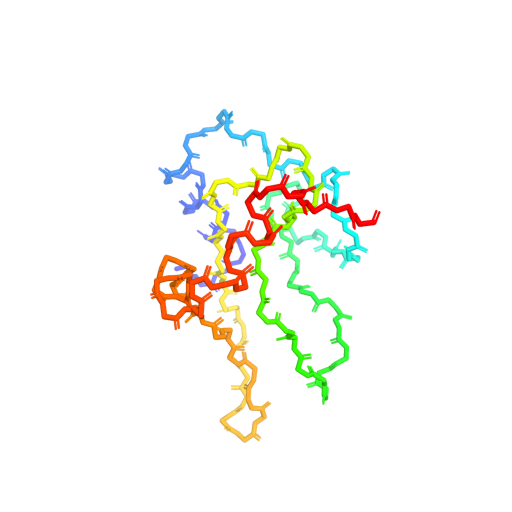0.882 20.270 1.00 93.88 106 GLY A CA 1
ATOM 837 C C . GLY A 1 106 ? -8.173 -2.129 19.683 1.00 93.88 106 GLY A C 1
ATOM 838 O O . GLY A 1 106 ? -8.730 -3.230 19.676 1.00 93.88 106 GLY A O 1
ATOM 839 N N . ILE A 1 107 ? -6.955 -1.942 19.173 1.00 90.31 107 ILE A N 1
ATOM 840 C CA . ILE A 1 107 ? -6.121 -2.994 18.582 1.00 90.31 107 ILE A CA 1
ATOM 841 C C . ILE A 1 107 ? -4.783 -3.015 19.326 1.00 90.31 107 ILE A C 1
ATOM 843 O O . ILE A 1 107 ? -4.190 -1.963 19.560 1.00 90.31 107 ILE A O 1
ATOM 847 N N . LEU A 1 108 ? -4.312 -4.212 19.674 1.00 88.38 108 LEU A N 1
ATOM 848 C CA . LEU A 1 108 ? -2.962 -4.465 20.171 1.00 88.38 108 LEU A CA 1
ATOM 849 C C . LEU A 1 108 ? -2.313 -5.495 19.242 1.00 88.38 108 LEU A C 1
ATOM 851 O O . LEU A 1 108 ? -2.904 -6.553 19.017 1.00 88.38 108 LEU A O 1
ATOM 855 N N . TYR A 1 109 ? -1.147 -5.153 18.698 1.00 77.75 109 TYR A N 1
ATOM 856 C CA . TYR A 1 109 ? -0.316 -6.037 17.877 1.00 77.75 109 TYR A CA 1
ATOM 857 C C . TYR A 1 109 ? 0.734 -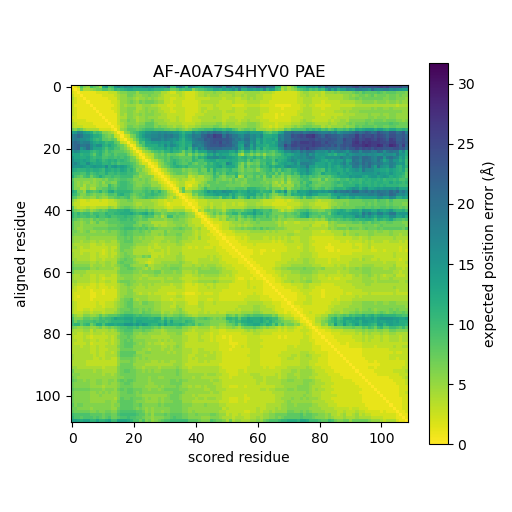6.743 18.735 1.00 77.75 109 TYR A C 1
ATOM 859 O O . TYR A 1 109 ? 1.228 -6.101 19.693 1.00 77.75 109 TYR A O 1
#

Radius of gyration: 16.9 Å; Cα contacts (8 Å, |Δi|>4): 63; chains: 1; bounding box: 41×36×41 Å

Sequence (109 aa):
ASTAEDFGQLVENLFAADSSRDYKDGISPRTSVLSDQVFTSTEYPAQYDMDLHNEMSYSPSPPHFIMFFCHTAPSLSNGGETPIAFSRDIYNRMDPHIRSVFEEKGILY

Mean predicted aligned error: 6.23 Å

Organism: NCBI:txid1487602

pLDDT: mean 84.66, std 11.44, range [52.22, 98.25]

InterPro domains:
  IPR003819 TauD/TfdA-like domain [PF02668] (18-103)
  IPR042098 Glutarate 2-hydroxylase superfamily [G3DSA:3.60.130.10] (1-109)
  IPR050411 Alpha-ketoglutarate-dependent hydroxylases [PTHR10696] (2-103)